Protein AF-A0A6N2UVX5-F1 (afdb_monomer)

Secondary structure (DSSP, 8-state):
----EE---HHHHHHHHHTT--SBEE--HHHHHHTT--TTT-----B--

Foldseek 3Di:
DAAEAEALDVVVVVVCVVVVRHQWYHYDPVRCVVVVHDPPPRPDTDGDD

Radius of gyration: 10.73 Å; Cα contacts (8 Å, |Δi|>4): 57; chains: 1; bounding box: 23×24×27 Å

pLDDT: mean 81.68, std 13.78, range [54.09, 95.12]

Structure (mmCIF, N/CA/C/O backbone):
data_AF-A0A6N2UVX5-F1
#
_entry.id   AF-A0A6N2UVX5-F1
#
loop_
_atom_site.group_PDB
_atom_site.id
_atom_site.type_symbol
_atom_site.label_atom_id
_atom_site.label_alt_id
_atom_site.label_comp_id
_atom_site.label_asym_id
_atom_site.label_entity_id
_atom_site.label_seq_id
_atom_site.pdbx_PDB_ins_code
_atom_site.Cartn_x
_atom_site.Cartn_y
_atom_site.Cartn_z
_atom_site.occupancy
_atom_site.B_iso_or_equiv
_atom_site.auth_seq_id
_atom_site.auth_comp_id
_atom_site.auth_asym_id
_atom_site.auth_atom_id
_atom_site.pdbx_PDB_model_num
ATOM 1 N N . MET A 1 1 ? -3.056 15.645 10.810 1.00 83.88 1 MET A N 1
ATOM 2 C CA . MET A 1 1 ? -1.994 14.672 10.466 1.00 83.88 1 MET A CA 1
ATOM 3 C C . MET A 1 1 ? -2.505 13.858 9.286 1.00 83.88 1 MET A C 1
ATOM 5 O O . MET A 1 1 ? -3.690 13.563 9.305 1.00 83.88 1 MET A O 1
ATOM 9 N N . ARG A 1 2 ? -1.700 13.593 8.248 1.00 85.31 2 ARG A N 1
ATOM 10 C CA . ARG A 1 2 ? -2.109 12.770 7.090 1.00 85.31 2 ARG A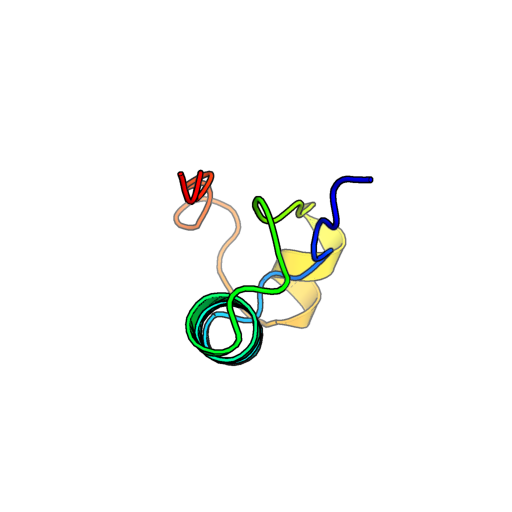 CA 1
ATOM 11 C C . ARG A 1 2 ? -1.247 11.516 7.058 1.00 85.31 2 ARG A C 1
ATOM 13 O O . ARG A 1 2 ? -0.034 11.644 7.215 1.00 85.31 2 ARG A O 1
ATOM 20 N N . PHE A 1 3 ? -1.858 10.354 6.868 1.00 91.31 3 PHE A N 1
ATOM 21 C CA . PHE A 1 3 ? -1.142 9.086 6.769 1.00 91.31 3 PHE A CA 1
ATOM 22 C C . PHE A 1 3 ? -1.107 8.632 5.317 1.00 91.31 3 PHE A C 1
ATOM 24 O O . PHE A 1 3 ? -2.119 8.682 4.625 1.00 91.31 3 PHE A O 1
ATOM 31 N N . PHE A 1 4 ? 0.065 8.203 4.869 1.00 92.00 4 PHE A N 1
ATOM 32 C CA . PHE A 1 4 ? 0.268 7.642 3.541 1.00 92.00 4 PHE A CA 1
ATOM 33 C C . PHE A 1 4 ? 0.866 6.252 3.698 1.00 92.00 4 PHE A C 1
ATOM 35 O O . PHE A 1 4 ? 1.738 6.056 4.548 1.00 92.00 4 PHE A O 1
ATOM 42 N N . LEU A 1 5 ? 0.384 5.307 2.897 1.00 92.44 5 LEU A N 1
ATOM 43 C CA . LEU A 1 5 ? 0.905 3.944 2.871 1.00 92.44 5 LEU A CA 1
ATOM 44 C C . LEU A 1 5 ? 1.955 3.815 1.765 1.00 92.44 5 LEU A C 1
ATOM 46 O O . LEU A 1 5 ? 1.682 4.211 0.637 1.00 92.44 5 LEU A O 1
ATOM 50 N N . ASP A 1 6 ? 3.132 3.268 2.072 1.00 92.31 6 ASP A N 1
ATOM 51 C CA . ASP A 1 6 ? 4.200 3.047 1.088 1.00 92.31 6 ASP A CA 1
ATOM 52 C C . ASP A 1 6 ? 4.201 1.584 0.628 1.00 92.31 6 ASP A C 1
ATOM 54 O O . ASP A 1 6 ? 4.905 0.744 1.187 1.00 92.31 6 ASP A O 1
ATOM 58 N N . THR A 1 7 ? 3.342 1.257 -0.339 1.00 90.94 7 THR A N 1
ATOM 59 C CA . THR A 1 7 ? 3.139 -0.123 -0.808 1.00 90.94 7 THR A CA 1
ATOM 60 C C . THR A 1 7 ? 2.707 -0.167 -2.278 1.00 90.94 7 THR A C 1
ATOM 62 O O . THR A 1 7 ? 2.229 0.817 -2.843 1.00 90.94 7 THR A O 1
ATOM 65 N N . ALA A 1 8 ? 2.882 -1.324 -2.917 1.00 88.81 8 ALA A N 1
ATOM 66 C CA . ALA A 1 8 ? 2.263 -1.672 -4.205 1.00 88.81 8 ALA A CA 1
ATOM 67 C C . ALA A 1 8 ? 1.281 -2.856 -4.069 1.00 88.81 8 ALA A C 1
ATOM 69 O O . ALA A 1 8 ? 0.729 -3.358 -5.061 1.00 88.81 8 ALA A O 1
ATOM 70 N N . ASN A 1 9 ? 1.059 -3.313 -2.836 1.00 88.50 9 ASN A N 1
ATOM 71 C CA . ASN A 1 9 ? 0.124 -4.374 -2.535 1.00 88.50 9 ASN A CA 1
ATOM 72 C C . ASN A 1 9 ? -1.301 -3.809 -2.484 1.00 88.50 9 ASN A C 1
ATOM 74 O O . ASN A 1 9 ? -1.647 -2.995 -1.635 1.00 88.50 9 ASN A O 1
ATOM 78 N N . VAL A 1 10 ? -2.144 -4.233 -3.424 1.00 87.06 10 VAL A N 1
ATOM 79 C CA . VAL A 1 10 ? -3.496 -3.682 -3.580 1.00 87.06 10 VAL A CA 1
ATOM 80 C C . VAL A 1 10 ? -4.415 -4.125 -2.441 1.00 87.06 10 VAL A C 1
ATOM 82 O O . VAL A 1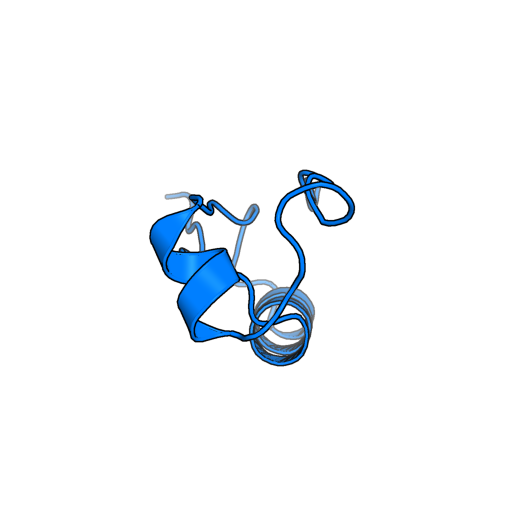 10 ? -5.341 -3.390 -2.108 1.00 87.06 10 VAL A O 1
ATOM 85 N N . ASP A 1 11 ? -4.164 -5.279 -1.826 1.00 91.69 11 ASP A N 1
ATOM 86 C CA . ASP A 1 11 ? -4.993 -5.768 -0.725 1.00 91.69 11 ASP A CA 1
ATOM 87 C C . ASP A 1 11 ? -4.729 -4.961 0.554 1.00 91.69 11 ASP A C 1
ATOM 89 O O . ASP A 1 11 ? -5.684 -4.515 1.187 1.00 91.69 11 ASP A O 1
ATOM 93 N N . GLU A 1 12 ? -3.465 -4.628 0.845 1.00 91.94 12 GLU A N 1
ATOM 94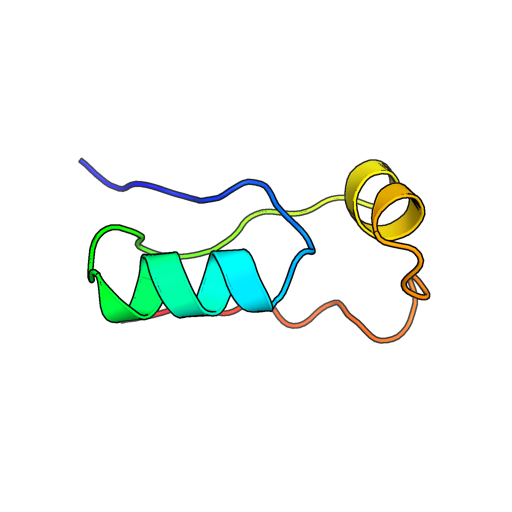 C CA . GLU A 1 12 ? -3.110 -3.705 1.939 1.00 91.94 12 GLU A CA 1
ATOM 95 C C . GLU A 1 12 ? -3.723 -2.312 1.739 1.00 91.94 12 GLU A C 1
ATOM 97 O O . GLU A 1 12 ? -4.245 -1.705 2.675 1.00 91.94 12 GLU A O 1
ATOM 102 N N . ILE A 1 13 ? -3.682 -1.800 0.502 1.00 91.31 13 ILE A N 1
ATOM 103 C CA . ILE A 1 13 ? -4.272 -0.499 0.158 1.00 91.31 13 ILE A CA 1
ATOM 104 C C . ILE A 1 13 ? -5.783 -0.518 0.398 1.00 91.31 13 ILE A C 1
ATOM 106 O O . ILE A 1 13 ? -6.317 0.438 0.961 1.00 91.31 13 ILE A O 1
ATOM 110 N N . ARG A 1 14 ? -6.476 -1.585 -0.024 1.00 91.69 14 ARG A N 1
ATOM 111 C CA . ARG A 1 14 ? -7.925 -1.730 0.181 1.00 91.69 14 ARG A CA 1
ATOM 112 C C . ARG A 1 14 ? -8.273 -1.779 1.660 1.00 91.69 14 ARG A C 1
ATOM 114 O O . ARG A 1 14 ? -9.138 -1.018 2.073 1.00 91.69 14 ARG A O 1
ATOM 121 N N . GLU A 1 15 ? -7.581 -2.597 2.446 1.00 94.75 15 GLU A N 1
ATOM 122 C CA . GLU A 1 15 ? -7.835 -2.726 3.884 1.00 94.75 15 GLU A CA 1
ATOM 123 C C . GLU A 1 15 ? -7.623 -1.389 4.610 1.00 94.75 15 GLU A C 1
ATOM 125 O O . GLU A 1 15 ? -8.507 -0.908 5.320 1.00 94.75 15 GLU A O 1
ATOM 130 N N . ALA A 1 16 ? -6.493 -0.720 4.368 1.00 93.12 16 ALA A N 1
ATOM 131 C CA . ALA A 1 16 ? -6.197 0.572 4.984 1.00 93.12 16 ALA A CA 1
ATOM 132 C C . ALA A 1 16 ? -7.196 1.669 4.568 1.00 93.12 16 ALA A C 1
ATOM 134 O O . ALA A 1 16 ? -7.524 2.559 5.364 1.00 93.12 16 ALA A O 1
ATOM 135 N N . ASN A 1 17 ? -7.692 1.604 3.331 1.00 92.81 17 ASN A N 1
ATOM 136 C CA . ASN A 1 17 ? -8.734 2.492 2.832 1.00 92.81 17 ASN A CA 1
ATOM 137 C C . ASN A 1 17 ? -10.098 2.211 3.483 1.00 92.81 17 ASN A C 1
ATOM 139 O O . ASN A 1 17 ? -10.776 3.143 3.904 1.00 92.81 17 ASN A O 1
ATOM 143 N N . GLU A 1 18 ? -10.488 0.943 3.619 1.00 95.12 18 GLU A N 1
ATOM 144 C CA . GLU A 1 18 ? -11.726 0.529 4.297 1.00 95.12 18 GLU A CA 1
ATOM 145 C C . GLU A 1 18 ? -11.730 0.922 5.779 1.00 95.12 18 GLU A C 1
ATOM 147 O O . GLU A 1 18 ? -12.766 1.304 6.323 1.00 95.12 18 GLU A O 1
ATOM 152 N N . MET A 1 19 ? -10.560 0.907 6.419 1.00 95.12 19 MET A N 1
ATOM 153 C CA . MET A 1 19 ? -10.373 1.419 7.777 1.00 95.12 19 MET A CA 1
ATOM 154 C C . MET A 1 19 ? -10.479 2.952 7.874 1.00 95.12 19 MET A C 1
ATOM 156 O O . MET A 1 19 ? -10.609 3.479 8.980 1.00 95.12 19 MET A O 1
ATOM 160 N N . GLY A 1 20 ? -10.395 3.682 6.755 1.00 93.12 20 GLY A N 1
ATOM 161 C CA . GLY A 1 20 ? -10.443 5.147 6.720 1.00 93.12 20 GLY A CA 1
ATOM 162 C C . GLY A 1 20 ? -9.233 5.828 7.370 1.00 93.12 20 GLY A C 1
ATOM 163 O O . GLY A 1 20 ? -9.346 6.953 7.857 1.00 93.12 20 GLY A O 1
ATOM 164 N N . ILE A 1 21 ? -8.084 5.144 7.434 1.00 91.25 21 ILE A N 1
ATOM 165 C CA . ILE A 1 21 ? -6.895 5.628 8.158 1.00 91.25 21 ILE A CA 1
ATOM 166 C C . ILE A 1 21 ? -5.850 6.292 7.257 1.00 91.25 21 ILE A C 1
ATOM 168 O O . ILE A 1 21 ? -5.007 7.024 7.773 1.00 91.25 21 ILE A O 1
ATOM 172 N N . ILE A 1 22 ? -5.890 6.060 5.941 1.00 91.94 22 ILE A N 1
ATOM 173 C CA . ILE A 1 22 ? -4.930 6.617 4.976 1.00 91.94 22 ILE A CA 1
ATOM 174 C C . ILE A 1 22 ? -5.562 7.701 4.101 1.00 91.94 22 ILE A C 1
ATOM 176 O O . ILE A 1 22 ? -6.735 7.647 3.760 1.00 91.94 22 ILE A O 1
ATOM 180 N N . CYS A 1 23 ? -4.749 8.677 3.704 1.00 91.56 23 CYS A N 1
ATOM 181 C CA . CYS A 1 23 ? -5.102 9.743 2.764 1.00 91.56 23 CYS A CA 1
ATOM 182 C C . CYS A 1 23 ? -4.611 9.453 1.334 1.00 91.56 23 CYS A C 1
ATOM 184 O O . CYS A 1 23 ? -4.725 10.298 0.448 1.00 91.56 23 CYS A O 1
ATOM 186 N N . GLY A 1 24 ? -3.966 8.306 1.123 1.00 89.94 24 GLY A N 1
ATOM 187 C CA . GLY A 1 24 ? -3.398 7.915 -0.157 1.00 89.94 24 GLY A CA 1
ATOM 188 C C . GLY A 1 24 ? -2.224 6.958 -0.00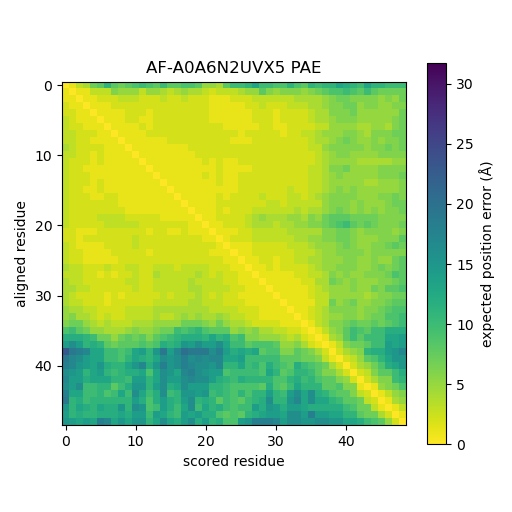9 1.00 89.94 24 GLY A C 1
ATOM 189 O O . GLY A 1 24 ? -1.851 6.542 1.093 1.00 89.94 24 GLY A O 1
ATOM 190 N N . VAL A 1 25 ? -1.632 6.638 -1.154 1.00 90.94 25 VAL A N 1
ATOM 191 C CA . VAL A 1 25 ? -0.554 5.658 -1.280 1.00 90.94 25 VAL A CA 1
ATOM 192 C C . VAL A 1 25 ? 0.628 6.293 -2.000 1.00 90.94 25 VAL A C 1
ATOM 194 O O . VAL A 1 25 ? 0.453 7.016 -2.984 1.00 90.94 25 VAL A O 1
ATOM 197 N N . THR A 1 26 ? 1.834 6.009 -1.525 1.00 90.56 26 THR A N 1
ATOM 198 C CA . THR A 1 26 ? 3.085 6.250 -2.244 1.00 90.56 26 THR A CA 1
ATOM 199 C C . THR A 1 26 ? 3.669 4.923 -2.701 1.00 90.56 26 THR A C 1
ATOM 201 O O . THR A 1 26 ? 3.452 3.884 -2.085 1.00 90.56 26 THR A O 1
ATOM 204 N N . THR A 1 27 ? 4.394 4.938 -3.814 1.00 88.94 27 THR A N 1
ATO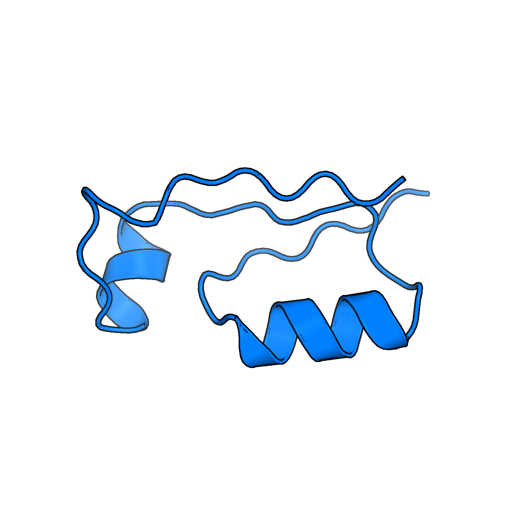M 205 C CA . THR A 1 27 ? 5.086 3.745 -4.298 1.00 88.94 27 THR A CA 1
ATOM 206 C C . THR A 1 27 ? 6.306 4.132 -5.121 1.00 88.94 27 THR A C 1
ATOM 208 O O . THR A 1 27 ? 6.488 5.295 -5.495 1.00 88.94 27 THR A O 1
ATOM 211 N N . ASN A 1 28 ? 7.164 3.159 -5.400 1.00 88.44 28 ASN A N 1
ATOM 212 C CA . ASN A 1 28 ? 8.362 3.324 -6.212 1.00 88.44 28 ASN A CA 1
ATOM 213 C C . ASN A 1 28 ? 8.697 2.007 -6.947 1.00 88.44 28 ASN A C 1
ATOM 215 O O . ASN A 1 28 ? 8.216 0.943 -6.545 1.00 88.44 28 ASN A O 1
ATOM 219 N N . PRO A 1 29 ? 9.544 2.044 -7.998 1.00 85.75 29 PRO A N 1
ATOM 220 C CA . PRO A 1 29 ? 9.922 0.855 -8.769 1.00 85.75 29 PRO A CA 1
ATOM 221 C C . PRO A 1 29 ? 10.358 -0.356 -7.943 1.00 85.75 29 PRO A C 1
ATOM 223 O O . PRO A 1 29 ? 10.037 -1.493 -8.285 1.00 85.75 29 PRO A O 1
ATOM 226 N N . SER A 1 30 ? 11.102 -0.119 -6.863 1.00 87.50 30 SER A N 1
ATOM 227 C CA . SER A 1 30 ? 11.665 -1.183 -6.036 1.00 87.50 30 SER A CA 1
ATOM 228 C C . SER A 1 30 ? 10.590 -1.918 -5.241 1.00 87.50 30 SER A C 1
ATOM 230 O O . SER A 1 30 ? 10.713 -3.124 -5.042 1.00 87.50 30 SER A O 1
ATOM 232 N N . ILE A 1 31 ? 9.549 -1.215 -4.788 1.00 88.69 31 ILE A N 1
ATOM 233 C CA . ILE A 1 31 ? 8.402 -1.819 -4.096 1.00 88.69 31 ILE A CA 1
ATOM 234 C C . ILE A 1 31 ? 7.550 -2.608 -5.095 1.00 88.69 31 ILE A C 1
ATOM 236 O O . ILE A 1 31 ? 7.258 -3.772 -4.852 1.00 88.69 31 ILE A O 1
ATOM 240 N N . ILE A 1 32 ? 7.245 -2.027 -6.258 1.00 84.94 32 ILE A N 1
ATOM 241 C CA . ILE A 1 32 ? 6.457 -2.686 -7.317 1.00 84.94 32 ILE A CA 1
ATOM 242 C C . ILE A 1 32 ? 7.104 -4.011 -7.756 1.00 84.94 32 ILE A C 1
ATOM 244 O O . ILE A 1 32 ? 6.430 -5.035 -7.855 1.00 84.94 32 ILE A O 1
ATOM 248 N N . SER A 1 33 ? 8.426 -4.005 -7.955 1.00 85.38 33 SER A N 1
ATOM 249 C CA . SER A 1 33 ? 9.195 -5.193 -8.345 1.00 85.38 33 SER A CA 1
ATOM 250 C C . SER A 1 33 ? 9.148 -6.309 -7.292 1.00 85.38 33 SER A C 1
ATOM 252 O O . SER A 1 33 ? 9.045 -7.484 -7.640 1.00 85.38 33 SER A O 1
ATOM 254 N N . LYS A 1 34 ? 9.165 -5.956 -5.997 1.00 86.56 34 LYS A N 1
ATOM 255 C CA . LYS A 1 34 ? 9.047 -6.928 -4.893 1.00 86.56 34 LYS A CA 1
ATOM 256 C C . LYS A 1 34 ? 7.672 -7.589 -4.836 1.00 86.56 34 LYS A C 1
ATOM 258 O O . LYS A 1 34 ? 7.599 -8.775 -4.538 1.00 86.56 34 LYS A O 1
ATOM 263 N N . GLU A 1 35 ? 6.620 -6.848 -5.172 1.00 83.69 35 GLU A N 1
ATOM 264 C CA . GLU A 1 35 ? 5.242 -7.356 -5.235 1.00 83.69 35 GLU A CA 1
ATOM 265 C C . GLU A 1 35 ? 4.946 -8.132 -6.537 1.00 83.69 35 GLU A C 1
ATOM 267 O O . GLU A 1 35 ? 3.816 -8.564 -6.763 1.00 83.69 35 GLU A O 1
ATOM 272 N N . GLY A 1 36 ? 5.943 -8.323 -7.413 1.00 76.56 36 GLY A N 1
ATOM 273 C CA . GLY A 1 3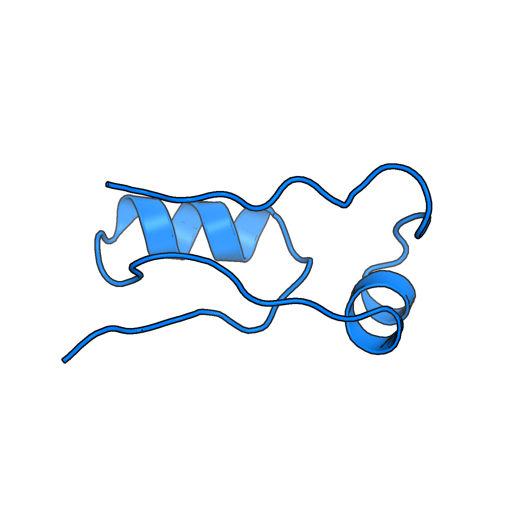6 ? 5.816 -9.130 -8.630 1.00 76.56 36 GLY A CA 1
ATOM 274 C C . GLY A 1 36 ? 4.928 -8.513 -9.712 1.00 76.56 36 GLY A C 1
ATOM 275 O O . GLY A 1 36 ? 4.453 -9.236 -10.590 1.00 76.56 36 GLY A O 1
ATOM 276 N N . ARG A 1 37 ? 4.689 -7.197 -9.659 1.00 69.56 37 ARG A N 1
ATOM 277 C CA . ARG A 1 37 ? 3.903 -6.472 -10.664 1.00 69.56 37 ARG A CA 1
ATOM 278 C C . ARG A 1 37 ? 4.788 -5.820 -11.727 1.00 69.56 37 ARG A C 1
ATOM 280 O O . ARG A 1 37 ? 5.930 -5.448 -11.452 1.00 69.56 37 ARG A O 1
ATOM 287 N N . ASP A 1 38 ? 4.262 -5.674 -12.945 1.00 67.12 38 ASP A N 1
ATOM 288 C CA . ASP A 1 38 ? 4.988 -5.010 -14.031 1.00 67.12 38 ASP A CA 1
ATOM 289 C C . ASP A 1 38 ? 4.903 -3.485 -13.878 1.00 67.12 38 ASP A C 1
ATOM 291 O O . ASP A 1 38 ? 3.836 -2.876 -13.791 1.00 67.12 38 ASP A O 1
ATOM 295 N N . PHE A 1 39 ? 6.072 -2.854 -13.869 1.00 60.62 39 PHE A N 1
ATOM 296 C CA . PHE A 1 39 ? 6.273 -1.434 -13.618 1.00 60.62 39 PHE A CA 1
ATOM 297 C C . PHE A 1 39 ? 5.478 -0.513 -14.551 1.00 60.62 39 PHE A C 1
ATOM 299 O O . PHE A 1 39 ? 5.184 0.625 -14.194 1.00 60.62 39 PHE A O 1
ATOM 306 N N . LYS A 1 40 ? 5.181 -0.962 -15.773 1.00 60.75 40 LYS A N 1
ATOM 307 C CA . LYS A 1 40 ? 4.591 -0.106 -16.810 1.00 60.75 40 LYS A CA 1
ATOM 308 C C . LYS A 1 40 ? 3.078 0.086 -16.689 1.00 60.75 40 LYS A C 1
ATOM 310 O O . LYS A 1 40 ? 2.587 1.069 -17.239 1.00 60.75 40 LYS A O 1
ATOM 315 N N . GLU A 1 41 ? 2.354 -0.793 -15.996 1.00 59.00 41 GLU A N 1
ATOM 316 C CA . GLU A 1 41 ? 0.881 -0.743 -15.937 1.00 59.00 41 GLU A CA 1
ATOM 317 C C . GLU A 1 41 ? 0.322 -0.149 -14.632 1.00 59.00 41 GLU A C 1
ATOM 319 O O . GLU A 1 41 ? -0.740 0.473 -14.658 1.00 59.00 41 GLU A O 1
ATOM 324 N N . ASP A 1 42 ? 1.044 -0.239 -13.510 1.00 61.72 42 ASP A N 1
ATOM 325 C CA . ASP A 1 42 ? 0.457 0.002 -12.177 1.00 61.72 42 ASP A CA 1
ATOM 326 C C . ASP A 1 42 ? 0.616 1.422 -11.600 1.00 61.72 42 ASP A C 1
ATOM 328 O O . ASP A 1 42 ? 0.325 1.674 -10.429 1.00 61.72 42 ASP A O 1
ATOM 332 N N . TYR A 1 43 ? 0.995 2.408 -12.417 1.00 60.16 43 TYR A N 1
ATOM 333 C CA . TYR A 1 43 ? 1.022 3.815 -11.999 1.00 60.16 43 TYR A CA 1
ATOM 334 C C . TYR A 1 43 ? -0.363 4.461 -12.027 1.00 60.16 43 TYR A C 1
ATOM 336 O O . TYR A 1 43 ? -0.656 5.333 -12.847 1.00 60.16 43 TYR A O 1
ATOM 344 N N . ARG A 1 44 ? -1.232 4.074 -11.096 1.00 61.03 44 ARG A N 1
ATOM 345 C CA . ARG A 1 44 ? -2.458 4.825 -10.806 1.00 61.03 44 ARG A CA 1
ATOM 346 C C . ARG A 1 44 ? -2.338 5.357 -9.391 1.00 61.03 44 ARG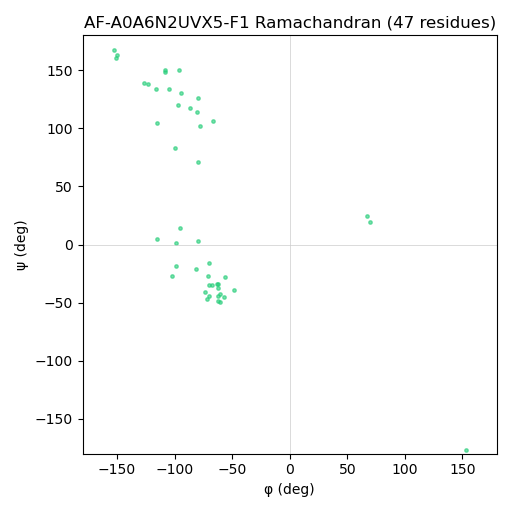 A C 1
ATOM 348 O O . ARG A 1 44 ? -2.455 4.608 -8.429 1.00 61.03 44 ARG A O 1
ATOM 355 N N . VAL A 1 45 ? -2.063 6.655 -9.266 1.00 56.09 45 VAL A N 1
ATOM 356 C CA . VAL A 1 45 ? -2.075 7.312 -7.957 1.00 56.09 45 VAL A CA 1
ATOM 357 C C . VAL A 1 45 ? -3.519 7.309 -7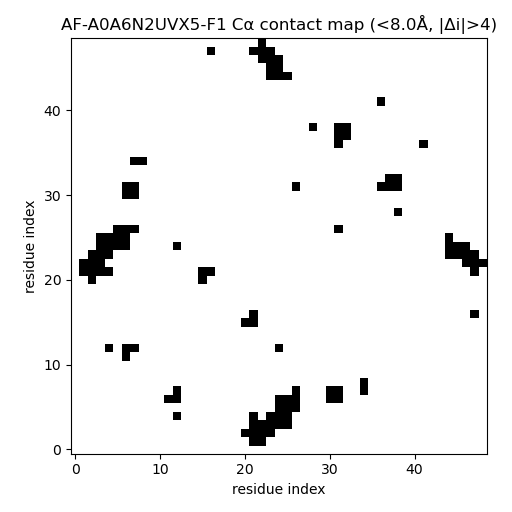.466 1.00 56.09 45 VAL A C 1
ATOM 359 O O . VAL A 1 45 ? -4.368 8.016 -8.009 1.00 56.09 45 VAL A O 1
ATOM 362 N N . ALA A 1 46 ? -3.807 6.460 -6.481 1.00 55.81 46 ALA A N 1
ATOM 363 C CA . ALA A 1 46 ? -5.081 6.457 -5.786 1.00 55.81 46 ALA A CA 1
ATOM 364 C C . ALA A 1 46 ? -5.074 7.612 -4.778 1.00 55.81 46 ALA A C 1
ATOM 366 O O . ALA A 1 46 ? -4.446 7.531 -3.721 1.00 55.81 46 ALA A O 1
ATOM 367 N N . PHE A 1 47 ? -5.744 8.705 -5.136 1.00 54.09 47 PHE A N 1
ATOM 368 C CA . PHE A 1 47 ? -6.146 9.723 -4.174 1.00 54.09 47 PHE A CA 1
ATOM 369 C C . PHE A 1 47 ? -7.495 9.297 -3.608 1.00 54.09 47 PHE A C 1
ATOM 371 O O . PHE A 1 47 ? -8.460 9.148 -4.357 1.00 54.09 47 PHE A O 1
ATOM 378 N N . VAL A 1 48 ? -7.530 9.048 -2.305 1.00 55.81 48 VAL A N 1
ATOM 379 C CA . VAL A 1 48 ? -8.772 8.829 -1.569 1.00 55.81 48 VAL A CA 1
ATOM 380 C C . VAL A 1 48 ? -9.119 10.175 -0.936 1.00 55.81 48 VAL A C 1
ATOM 382 O O . VAL A 1 48 ? -8.281 10.729 -0.221 1.00 55.81 48 VAL A O 1
ATOM 385 N N . GLU A 1 49 ? -10.285 10.732 -1.274 1.00 54.56 49 GLU A N 1
ATOM 386 C CA . GLU A 1 49 ? -10.815 11.952 -0.639 1.00 54.56 49 GLU A CA 1
ATOM 387 C C . GLU A 1 49 ? -11.453 11.653 0.719 1.00 54.56 49 GLU A C 1
ATOM 389 O O . GLU A 1 49 ? -12.207 10.657 0.811 1.00 54.56 49 GLU A O 1
#

Sequence (49 aa):
MRFFLDTANVDEIREANEMGIICGVTTNPSIISKEGRDFKEDYRVAFVE

Organism: NCBI:txid105841

Mean predicted aligned error: 5.28 Å

InterPro domains:
  IPR001585 Transaldolase/Fructose-6-phosphate aldolase [PF00923] (3-42)
  IPR013785 Aldolase-type TIM barrel [G3DSA:3.20.20.70] (1-47)
  IPR018225 Transaldolase, active site [PS01054] (24-32)

Nearest PDB structures (foldseek):
  6yrt-assembly1_E-2  TM=8.501E-01  e=4.144E-03  Thermoplasma acidophil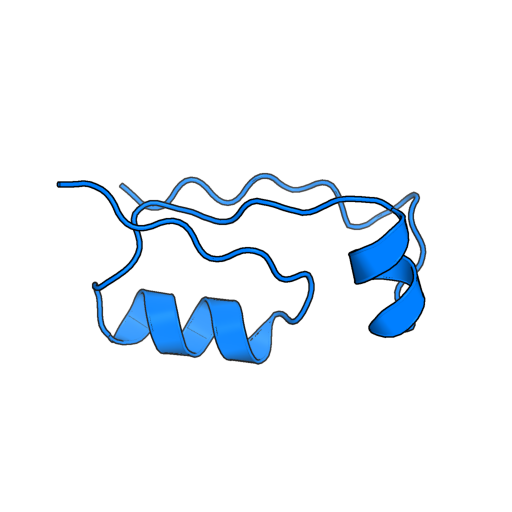um DSM 1728
  8c4i-assembly1_C  TM=9.337E-01  e=8.787E-03  Priestia aryabhattai
  1l6w-assembly1_A  TM=8.138E-01  e=1.995E-02  Escherichia coli
  4s1f-assembly1_A  TM=8.055E-01  e=1.995E-02  Escherichia coli K-12
  4rz4-assembly1_B  TM=8.144E-01  e=2.287E-02  Escherichia coli K-12

Solvent-accessible surface area (backbone atoms only — not comparable to full-atom values): 3169 Å² total; per-residue (Å²): 139,84,39,68,44,83,54,65,54,64,67,62,53,50,53,40,49,75,70,66,65,45,52,30,59,41,74,51,73,73,50,28,54,73,70,72,47,66,80,88,77,69,84,67,84,56,76,55,132